Protein AF-A0A5J5CH08-F1 (afdb_monomer_lite)

pLDDT: mean 76.51, std 20.23, range [35.09, 97.31]

Structure (mmCIF, N/CA/C/O backbone):
data_AF-A0A5J5CH08-F1
#
_entry.id   AF-A0A5J5CH08-F1
#
loop_
_atom_site.group_PDB
_atom_site.id
_atom_site.type_symbol
_atom_site.label_atom_id
_atom_site.label_alt_id
_atom_site.label_comp_id
_atom_site.label_asym_id
_atom_site.label_entity_id
_atom_site.label_seq_id
_atom_site.pdbx_PDB_ins_code
_atom_site.Cartn_x
_atom_site.Cartn_y
_atom_site.Cartn_z
_atom_site.occupancy
_atom_site.B_iso_or_equiv
_atom_site.auth_seq_id
_atom_site.auth_comp_id
_atom_site.auth_asym_id
_atom_site.auth_atom_id
_atom_site.pdbx_PDB_model_num
ATOM 1 N N . MET A 1 1 ? -65.052 -44.533 41.148 1.00 41.84 1 MET A N 1
ATOM 2 C CA . MET A 1 1 ? -63.705 -44.111 41.586 1.00 41.84 1 MET A CA 1
ATOM 3 C C . MET A 1 1 ? -63.798 -42.652 41.984 1.00 41.84 1 MET A C 1
ATOM 5 O O . MET A 1 1 ? -64.508 -41.906 41.325 1.00 41.84 1 MET A O 1
ATOM 9 N N . SER A 1 2 ? -63.200 -42.320 43.120 1.00 35.09 2 SER A N 1
ATOM 10 C CA . SER A 1 2 ? -63.472 -41.139 43.939 1.00 35.09 2 SER A CA 1
ATOM 11 C C . SER A 1 2 ? -62.372 -40.075 43.814 1.00 35.09 2 SER A C 1
ATOM 13 O O . SER A 1 2 ? -61.253 -40.421 43.450 1.00 35.09 2 SER A O 1
ATOM 15 N N . ILE A 1 3 ? -62.703 -38.865 44.294 1.00 42.97 3 ILE A N 1
ATOM 16 C CA . ILE A 1 3 ? -61.868 -37.719 44.744 1.00 42.97 3 ILE A CA 1
ATOM 17 C C . ILE A 1 3 ? -61.896 -36.473 43.812 1.00 42.97 3 ILE A C 1
ATOM 19 O O . ILE A 1 3 ? -61.852 -36.638 42.595 1.00 42.97 3 ILE A O 1
ATOM 23 N N . PRO A 1 4 ? -62.045 -35.244 44.380 1.00 47.09 4 PRO A N 1
ATOM 24 C CA . PRO A 1 4 ? -62.930 -34.184 43.868 1.00 47.09 4 PRO A CA 1
ATOM 25 C C . PRO A 1 4 ? -62.277 -32.772 43.772 1.00 47.09 4 PRO A C 1
ATOM 27 O O . PRO A 1 4 ? -61.061 -32.645 43.851 1.00 47.09 4 PRO A O 1
ATOM 30 N N . ASP A 1 5 ? -63.132 -31.747 43.610 1.00 42.81 5 ASP A N 1
ATOM 31 C CA . ASP A 1 5 ? -63.040 -30.313 43.982 1.00 42.81 5 ASP A CA 1
ATOM 32 C C . ASP A 1 5 ? -61.679 -29.590 44.076 1.00 42.81 5 ASP A C 1
ATOM 34 O O . ASP A 1 5 ? -60.815 -29.919 44.887 1.00 42.81 5 ASP A O 1
ATOM 38 N N . GLY A 1 6 ? -61.572 -28.452 43.372 1.00 38.25 6 GLY A N 1
ATOM 39 C CA . GLY A 1 6 ? -60.463 -27.507 43.545 1.00 38.25 6 GLY A CA 1
ATOM 40 C C . GLY A 1 6 ? -60.564 -26.206 42.742 1.00 38.25 6 GLY A C 1
ATOM 41 O O . GLY A 1 6 ? -59.975 -26.068 41.677 1.00 38.25 6 GLY A O 1
ATOM 42 N N . PHE A 1 7 ? -61.280 -25.2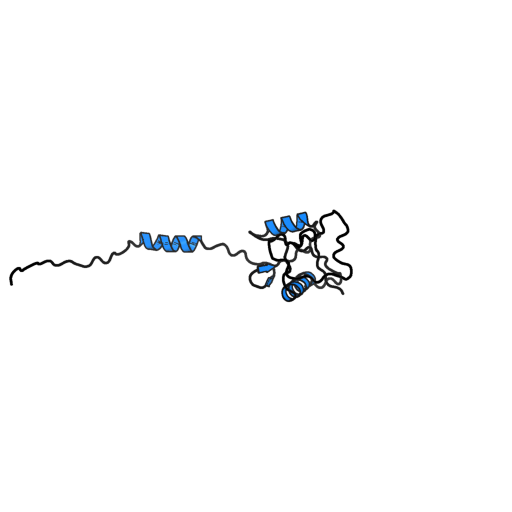28 43.298 1.00 39.97 7 PHE A N 1
ATOM 43 C CA . PHE A 1 7 ? -61.246 -23.792 42.983 1.00 39.97 7 PHE A CA 1
ATOM 44 C C . PHE A 1 7 ? -59.819 -23.198 42.880 1.00 39.97 7 PHE A C 1
ATOM 46 O O . PHE A 1 7 ? -58.989 -23.474 43.745 1.00 39.97 7 PHE A O 1
ATOM 53 N N . ARG A 1 8 ? -59.603 -22.231 41.964 1.00 39.03 8 ARG A N 1
ATOM 54 C CA . ARG A 1 8 ? -59.322 -20.797 42.270 1.00 39.03 8 ARG A CA 1
ATOM 55 C C . ARG A 1 8 ? -59.072 -19.965 40.997 1.00 39.03 8 ARG A C 1
ATOM 57 O O . ARG A 1 8 ? -58.295 -20.338 40.126 1.00 39.03 8 ARG A O 1
ATOM 64 N N . GLN A 1 9 ? -59.732 -18.806 40.931 1.00 41.50 9 GLN A N 1
ATOM 65 C CA . GLN A 1 9 ? -59.458 -17.713 39.993 1.00 41.50 9 GLN A CA 1
ATOM 66 C C . GLN A 1 9 ? -58.015 -17.211 40.152 1.00 41.50 9 GLN A C 1
ATOM 68 O O . GLN A 1 9 ? -57.516 -17.103 41.271 1.00 41.50 9 GLN A O 1
ATOM 73 N N . GLY A 1 10 ? -57.376 -16.836 39.044 1.00 37.97 10 GLY A N 1
ATOM 74 C CA . GLY A 1 10 ? -56.049 -16.230 39.051 1.00 37.97 10 GLY A CA 1
ATOM 75 C C . GLY A 1 10 ? -55.814 -15.430 37.779 1.00 37.97 10 GLY A C 1
ATOM 76 O O . GLY A 1 10 ? -55.553 -15.973 36.714 1.00 37.97 10 GLY A O 1
ATOM 77 N N . THR A 1 11 ? -55.971 -14.123 37.906 1.00 41.75 11 THR A N 1
ATOM 78 C CA . THR A 1 11 ? -55.653 -13.068 36.944 1.00 41.75 11 THR A CA 1
ATOM 79 C C . THR A 1 11 ? -54.276 -13.223 36.288 1.00 41.75 11 THR A C 1
ATOM 81 O O . THR A 1 11 ? -53.306 -13.577 36.956 1.00 41.75 11 THR A O 1
ATOM 84 N N . LYS A 1 12 ? -54.169 -12.848 35.002 1.00 48.19 12 LYS A N 1
ATOM 85 C CA . LYS A 1 12 ? -52.889 -12.535 34.340 1.00 48.19 12 LYS A CA 1
ATOM 86 C C . LYS A 1 12 ? -52.017 -11.665 35.258 1.00 48.19 12 LYS A C 1
ATOM 88 O O . LYS A 1 12 ? -52.512 -10.647 35.739 1.00 48.19 12 LYS A O 1
ATOM 93 N N . PRO A 1 13 ? -50.701 -11.893 35.294 1.00 37.44 13 PRO A N 1
ATOM 94 C CA . PRO A 1 13 ? -49.760 -10.804 35.241 1.00 37.44 13 PRO A CA 1
ATOM 95 C C . PRO A 1 13 ? -49.269 -10.740 33.800 1.00 37.44 13 PRO A C 1
ATOM 97 O O . PRO A 1 13 ? -48.442 -11.530 33.350 1.00 37.44 13 PRO A O 1
ATOM 100 N N . ILE A 1 14 ? -49.791 -9.757 33.069 1.00 39.44 14 ILE A N 1
ATOM 101 C CA . ILE A 1 14 ? -48.950 -9.070 32.098 1.00 39.44 14 ILE A CA 1
ATOM 102 C C . ILE A 1 14 ? -47.778 -8.587 32.950 1.00 39.44 14 ILE A C 1
ATOM 104 O O . ILE A 1 14 ? -47.961 -7.723 33.805 1.00 39.44 14 ILE A O 1
ATOM 108 N N . LEU A 1 15 ? -46.609 -9.212 32.807 1.00 37.47 15 LEU A N 1
ATOM 109 C CA . LEU A 1 15 ? -45.369 -8.614 33.275 1.00 37.47 15 LEU A CA 1
ATOM 110 C C . LEU A 1 15 ? -45.172 -7.386 32.395 1.00 37.47 15 LEU A C 1
ATOM 112 O O . LEU A 1 15 ? -44.526 -7.436 31.350 1.00 37.47 15 LEU A O 1
ATOM 116 N N . THR A 1 16 ? -45.818 -6.289 32.776 1.00 41.94 16 THR A N 1
ATOM 117 C CA . THR A 1 16 ? -45.511 -4.965 32.272 1.00 41.94 16 THR A CA 1
ATOM 118 C C . THR A 1 16 ? -44.113 -4.691 32.788 1.00 41.94 16 THR A C 1
ATOM 120 O O . THR A 1 16 ? -43.918 -4.245 33.918 1.00 41.94 16 THR A O 1
ATOM 123 N N . ILE A 1 17 ? -43.124 -5.076 31.984 1.00 49.78 17 ILE A N 1
ATOM 124 C CA . ILE A 1 17 ? -41.737 -4.681 32.175 1.00 49.78 17 ILE A CA 1
ATOM 125 C C . ILE A 1 17 ? -41.784 -3.160 32.361 1.00 49.78 17 ILE A C 1
ATOM 127 O O . ILE A 1 17 ? -42.317 -2.473 31.483 1.00 49.78 17 ILE A O 1
ATOM 131 N N . PRO A 1 18 ? -41.313 -2.616 33.497 1.00 45.75 18 PRO A N 1
ATOM 132 C CA . PRO A 1 18 ? -41.285 -1.176 33.689 1.00 45.75 18 PRO A CA 1
ATOM 133 C C . PRO A 1 18 ? -40.533 -0.550 32.514 1.00 45.75 18 PRO A C 1
ATOM 135 O O . PRO A 1 18 ? -39.457 -1.034 32.163 1.00 45.75 18 PRO A O 1
ATOM 138 N N . GLU A 1 19 ? -41.042 0.536 31.926 1.00 52.25 19 GLU A N 1
ATOM 139 C CA . GLU A 1 19 ? -40.386 1.223 30.794 1.00 52.25 19 GLU A CA 1
ATOM 140 C C . GLU A 1 19 ? -38.923 1.619 31.066 1.00 52.25 19 GLU A C 1
ATOM 142 O O . GLU A 1 19 ? -38.143 1.846 30.146 1.00 52.25 19 GLU A O 1
ATOM 147 N N . ARG A 1 20 ? -38.525 1.617 32.340 1.00 47.72 20 ARG A N 1
ATOM 148 C CA . ARG A 1 20 ? -37.150 1.807 32.804 1.00 47.72 20 ARG A CA 1
ATOM 149 C C . ARG A 1 20 ? -36.173 0.730 32.305 1.00 47.72 20 ARG A C 1
ATOM 151 O O . ARG A 1 20 ? -35.012 1.053 32.107 1.00 47.72 20 ARG A O 1
ATOM 158 N N . PHE A 1 21 ? -36.630 -0.502 32.056 1.00 49.28 21 PHE A N 1
ATOM 159 C CA . PHE A 1 21 ? -35.790 -1.591 31.529 1.00 49.28 21 PHE A CA 1
ATOM 160 C C . PHE A 1 21 ? -35.763 -1.659 29.990 1.00 49.28 21 PHE A C 1
ATOM 162 O O . PHE A 1 21 ? -34.769 -2.114 29.428 1.00 49.28 21 PHE A O 1
ATOM 169 N N . ARG A 1 22 ? -36.797 -1.166 29.283 1.00 52.34 22 ARG A N 1
ATOM 170 C CA . ARG A 1 22 ? -36.761 -1.028 27.805 1.00 52.34 22 ARG A CA 1
ATOM 171 C C . ARG A 1 22 ? -35.762 0.041 27.359 1.00 52.34 22 ARG A C 1
ATOM 173 O O . ARG A 1 22 ? -35.089 -0.133 26.349 1.00 52.34 22 ARG A O 1
ATOM 180 N N . GLN A 1 23 ? -35.614 1.110 28.144 1.00 50.97 23 GLN A N 1
ATOM 181 C CA . GLN A 1 23 ? -34.649 2.175 27.854 1.00 50.97 23 GLN A CA 1
ATOM 182 C C . GLN A 1 23 ? -33.187 1.720 27.950 1.00 50.97 23 GLN A C 1
ATOM 184 O O . GLN A 1 23 ? -32.310 2.363 27.377 1.00 50.97 23 GLN A O 1
ATOM 189 N N . GLU A 1 24 ? -32.892 0.637 28.669 1.00 45.75 24 GLU A N 1
ATOM 190 C CA . GLU A 1 24 ? -31.517 0.179 28.871 1.00 45.75 24 GLU A CA 1
ATOM 191 C C . GLU A 1 24 ? -31.019 -0.654 27.683 1.00 45.75 24 GLU A C 1
ATOM 193 O O . GLU A 1 24 ? -29.895 -0.458 27.225 1.00 45.75 24 GLU A O 1
ATOM 198 N N . THR A 1 25 ? -31.884 -1.476 27.082 1.00 51.12 25 THR A N 1
ATOM 199 C CA . THR A 1 25 ? -31.560 -2.217 25.851 1.00 51.12 25 THR A CA 1
ATOM 200 C C . THR A 1 25 ? -31.385 -1.276 24.654 1.00 51.12 25 THR A C 1
ATOM 202 O O . THR A 1 25 ? -30.484 -1.485 23.845 1.00 51.12 25 THR A O 1
ATOM 205 N N . GLU A 1 26 ? -32.162 -0.190 24.584 1.00 49.56 26 GLU A N 1
ATOM 206 C CA . GLU A 1 26 ? -32.014 0.851 23.552 1.00 49.56 26 GLU A CA 1
ATOM 207 C C . GLU A 1 26 ? -30.807 1.780 23.793 1.00 49.56 26 GLU A C 1
ATOM 209 O O . GLU A 1 26 ? -30.158 2.228 22.846 1.00 49.56 26 GLU A O 1
ATOM 214 N N . ARG A 1 27 ? -30.429 2.044 25.055 1.00 47.66 27 ARG A N 1
ATOM 215 C CA . ARG A 1 27 ? -29.192 2.789 25.374 1.00 47.66 27 ARG A CA 1
ATOM 216 C C . ARG A 1 27 ? -27.928 1.990 25.068 1.00 47.66 27 ARG A C 1
ATOM 218 O O . ARG A 1 27 ? -26.915 2.590 24.709 1.00 47.66 27 ARG A O 1
ATOM 225 N N . ILE A 1 28 ? -27.970 0.665 25.201 1.00 49.94 28 ILE A N 1
ATOM 226 C CA . ILE A 1 28 ? -26.833 -0.215 24.901 1.00 49.94 28 ILE A CA 1
ATOM 227 C C . ILE A 1 28 ? -26.635 -0.347 23.382 1.00 49.94 28 ILE A C 1
ATOM 229 O O . ILE A 1 28 ? -25.499 -0.250 22.916 1.00 49.94 28 ILE A O 1
ATOM 233 N N . THR A 1 29 ? -27.711 -0.447 22.589 1.00 51.25 29 THR A N 1
ATOM 234 C CA . THR A 1 29 ? -27.614 -0.422 21.114 1.00 51.25 29 THR A CA 1
ATOM 235 C C . THR A 1 29 ? -27.223 0.957 20.571 1.00 51.25 29 THR A C 1
ATOM 237 O O . THR A 1 29 ? -26.547 1.040 19.549 1.00 51.25 29 THR A O 1
ATOM 240 N N . SER A 1 30 ? -27.559 2.042 21.281 1.00 51.88 30 SER A N 1
ATOM 241 C CA . SER A 1 30 ? -27.132 3.408 20.942 1.00 51.88 30 SER A CA 1
ATOM 242 C C . SER A 1 30 ? -25.644 3.674 21.218 1.00 51.88 30 SER A C 1
ATOM 244 O O . SER A 1 30 ? -24.998 4.348 20.420 1.00 51.88 30 SER A O 1
ATOM 246 N N . ARG A 1 31 ? -25.061 3.143 22.303 1.00 54.62 31 ARG A N 1
ATOM 247 C CA . ARG A 1 31 ? -23.632 3.352 22.638 1.00 54.62 31 ARG A CA 1
ATOM 248 C C . ARG A 1 31 ? -22.666 2.480 21.834 1.00 54.62 31 ARG A C 1
ATOM 250 O O . ARG A 1 31 ? -21.492 2.819 21.738 1.00 54.62 31 ARG A O 1
ATOM 257 N N . LEU A 1 32 ? -23.167 1.407 21.223 1.00 51.84 32 LEU A N 1
ATOM 258 C CA . LEU A 1 32 ? -22.472 0.637 20.186 1.00 51.84 32 LEU A CA 1
ATOM 259 C C . LEU A 1 32 ? -22.651 1.237 18.784 1.00 51.84 32 LEU A C 1
ATOM 261 O O . LEU A 1 32 ? -22.320 0.585 17.796 1.00 51.84 32 LEU A O 1
ATOM 265 N N . GLN A 1 33 ? -23.099 2.495 18.672 1.00 55.06 33 GLN A N 1
ATOM 266 C CA . GLN A 1 33 ? -22.757 3.318 17.516 1.00 55.06 33 GLN A CA 1
ATOM 267 C C . GLN A 1 33 ? -21.241 3.532 17.527 1.00 55.06 33 GLN A C 1
ATOM 269 O O . GLN A 1 33 ? -20.731 4.583 17.910 1.00 55.06 33 GLN A O 1
ATOM 274 N N . THR A 1 34 ? -20.510 2.496 17.114 1.00 53.94 34 THR A N 1
ATOM 275 C CA . THR A 1 34 ? -19.163 2.609 16.583 1.00 53.94 34 THR A CA 1
ATOM 276 C C . THR A 1 34 ? -19.194 3.808 15.656 1.00 53.94 34 THR A C 1
ATOM 278 O O . THR A 1 34 ? -19.882 3.767 14.630 1.00 53.94 34 THR A O 1
ATOM 281 N N . LYS A 1 35 ? -18.529 4.901 16.050 1.00 55.69 35 LYS A N 1
ATOM 282 C CA . LYS A 1 35 ? -18.207 5.999 15.142 1.00 55.69 35 LYS A CA 1
ATOM 283 C C . LYS A 1 35 ? -17.702 5.332 13.869 1.00 55.69 35 LYS A C 1
ATOM 285 O O . LYS A 1 35 ? -16.627 4.739 13.888 1.00 55.69 35 LYS A O 1
ATOM 290 N N . ARG A 1 36 ? -18.505 5.343 12.802 1.00 60.44 36 ARG A N 1
ATOM 291 C CA . ARG A 1 36 ? -18.040 4.881 11.499 1.00 60.44 36 ARG A CA 1
ATOM 292 C C . ARG A 1 36 ? -16.880 5.802 11.162 1.00 60.44 36 ARG A C 1
ATOM 294 O O . ARG A 1 36 ? -17.096 7.002 11.001 1.00 60.44 36 ARG A O 1
ATOM 301 N N . VAL A 1 37 ? -15.663 5.267 11.155 1.00 70.25 37 VAL A N 1
ATOM 302 C CA . VAL A 1 37 ? -14.519 5.977 10.591 1.00 70.25 37 VAL A CA 1
ATOM 303 C C . VAL A 1 37 ? -14.902 6.216 9.135 1.00 70.25 37 VAL A C 1
ATOM 305 O O . VAL A 1 37 ? -15.113 5.267 8.383 1.00 70.25 37 VAL A O 1
ATOM 308 N N . ALA A 1 38 ? -15.155 7.473 8.779 1.00 81.19 38 ALA A N 1
ATOM 309 C CA . ALA A 1 38 ? -15.497 7.821 7.412 1.00 81.19 38 ALA A CA 1
ATOM 310 C C . ALA A 1 38 ? -14.258 7.562 6.549 1.00 81.19 38 ALA A C 1
ATOM 312 O O . ALA A 1 38 ? -13.183 8.075 6.854 1.00 81.19 38 ALA A O 1
ATOM 313 N N . CYS A 1 39 ? -14.403 6.748 5.504 1.00 88.69 39 CYS A N 1
ATOM 314 C CA . CYS A 1 39 ? -13.317 6.511 4.565 1.00 88.69 39 CYS A CA 1
ATOM 315 C C . CYS A 1 39 ? -13.065 7.790 3.764 1.00 88.69 39 CYS A C 1
ATOM 317 O O . CYS A 1 39 ? -13.954 8.244 3.044 1.00 88.69 39 CYS A O 1
ATOM 319 N N . LYS A 1 40 ? -11.880 8.388 3.918 1.00 89.06 40 LYS A N 1
ATOM 320 C CA . LYS A 1 40 ? -11.473 9.564 3.138 1.00 89.06 40 LYS A CA 1
ATOM 321 C C . LYS A 1 40 ? -11.060 9.188 1.712 1.00 89.06 40 LYS A C 1
ATOM 323 O O . LYS A 1 40 ? -11.224 9.997 0.803 1.00 89.06 40 LYS A O 1
ATOM 328 N N . GLY A 1 41 ? -10.524 7.983 1.534 1.00 89.81 41 GLY A N 1
ATOM 329 C CA . GLY A 1 41 ? -10.110 7.453 0.243 1.00 89.81 41 GLY A CA 1
ATOM 330 C C . GLY A 1 41 ? -11.188 6.612 -0.443 1.00 89.81 41 GLY A C 1
ATOM 331 O O . GLY A 1 41 ? -12.369 6.958 -0.446 1.00 89.81 41 GLY A O 1
ATOM 332 N N . GLU A 1 42 ? -10.771 5.508 -1.053 1.00 93.25 42 GLU A N 1
ATOM 333 C CA . GLU A 1 42 ? -11.626 4.626 -1.841 1.00 93.25 42 GLU A CA 1
ATOM 334 C C . GLU A 1 42 ? -11.976 3.353 -1.067 1.00 93.25 42 GLU A C 1
ATOM 336 O O . GLU A 1 42 ? -11.114 2.728 -0.450 1.00 93.25 42 GLU A O 1
ATOM 341 N N . VAL A 1 43 ? -13.251 2.955 -1.103 1.00 94.94 43 VAL A N 1
ATOM 342 C CA . VAL A 1 43 ? -13.696 1.689 -0.509 1.00 94.94 43 VAL A CA 1
ATOM 343 C C . VAL A 1 43 ? -13.624 0.590 -1.564 1.00 94.94 43 VAL A C 1
ATOM 345 O O . VAL A 1 43 ? -14.325 0.656 -2.575 1.00 94.94 43 VAL A O 1
ATOM 348 N N . ILE A 1 44 ? -12.803 -0.427 -1.308 1.00 95.06 44 ILE A N 1
ATOM 349 C CA . ILE A 1 44 ? -12.603 -1.595 -2.174 1.00 95.06 44 ILE A CA 1
ATOM 350 C C . ILE A 1 44 ? -12.821 -2.834 -1.302 1.00 95.06 44 ILE A C 1
ATOM 352 O O . ILE A 1 44 ? -12.189 -2.974 -0.258 1.00 95.06 44 ILE A O 1
ATOM 356 N N . ASP A 1 45 ? -13.780 -3.683 -1.675 1.00 92.06 45 ASP A N 1
ATOM 357 C CA . ASP A 1 45 ? -14.141 -4.920 -0.959 1.00 92.06 45 ASP A CA 1
ATOM 358 C C . ASP A 1 45 ? -14.374 -4.761 0.556 1.00 92.06 45 ASP A C 1
ATOM 360 O O . ASP A 1 45 ? -14.080 -5.638 1.362 1.00 92.06 45 ASP A O 1
ATOM 364 N N . GLY A 1 46 ? -14.942 -3.620 0.960 1.00 91.69 46 GLY A N 1
ATOM 365 C CA . GLY A 1 46 ? -15.261 -3.321 2.360 1.00 91.69 46 GLY A CA 1
ATOM 366 C C . GLY A 1 46 ? -14.103 -2.735 3.174 1.00 91.69 46 GLY A C 1
ATOM 367 O O . GLY A 1 46 ? -14.338 -2.296 4.299 1.00 91.69 46 GLY A O 1
ATOM 368 N N . ASN A 1 47 ? -12.903 -2.640 2.597 1.00 94.12 47 ASN A N 1
ATOM 369 C CA . ASN A 1 47 ? -11.748 -1.963 3.183 1.00 94.12 47 ASN A CA 1
ATOM 370 C C . ASN A 1 47 ? -11.605 -0.543 2.622 1.00 94.12 47 ASN A C 1
ATOM 372 O O . ASN A 1 47 ? -11.964 -0.272 1.477 1.00 94.12 47 ASN A O 1
ATOM 376 N N . CYS A 1 48 ? -11.086 0.374 3.438 1.00 95.25 48 CYS A N 1
ATOM 377 C CA . CYS A 1 48 ? -10.807 1.750 3.032 1.00 95.25 48 CYS A CA 1
ATOM 378 C C . CYS A 1 48 ? -9.330 1.910 2.676 1.00 95.25 48 CYS A C 1
ATOM 380 O O . CYS A 1 48 ? -8.471 1.626 3.508 1.00 95.25 48 CYS A O 1
ATOM 382 N N . TYR A 1 49 ? -9.049 2.430 1.484 1.00 95.50 49 TYR A N 1
ATOM 383 C CA . TYR A 1 49 ? -7.697 2.684 0.999 1.00 95.50 49 TYR A CA 1
ATOM 384 C C . TYR A 1 49 ? -7.499 4.174 0.752 1.00 95.50 49 TYR A C 1
ATOM 386 O O . TYR A 1 49 ? -8.264 4.795 0.018 1.00 95.50 49 TYR A O 1
ATOM 394 N N . GLU A 1 50 ? -6.459 4.750 1.346 1.00 93.81 50 GLU A N 1
ATOM 395 C CA . GLU A 1 50 ? -6.075 6.148 1.157 1.00 93.81 50 GLU A CA 1
ATOM 396 C C . GLU A 1 50 ? -4.634 6.215 0.654 1.00 93.81 50 GLU A C 1
ATOM 398 O O . GLU A 1 50 ? -3.745 5.563 1.200 1.00 93.81 50 GLU A O 1
ATOM 403 N N . PHE A 1 51 ? -4.407 7.014 -0.387 1.00 92.44 51 PHE A N 1
ATOM 404 C CA . PHE A 1 51 ? -3.069 7.307 -0.875 1.00 92.44 51 PHE A CA 1
ATOM 405 C C . PHE A 1 51 ? -2.512 8.545 -0.165 1.00 92.44 51 PHE A C 1
ATOM 407 O O . PHE A 1 51 ? -3.179 9.580 -0.087 1.00 92.44 51 PHE A O 1
ATOM 414 N N . ASN A 1 52 ? -1.282 8.439 0.339 1.00 91.81 52 ASN A N 1
ATOM 415 C CA . ASN A 1 52 ? -0.546 9.563 0.903 1.00 91.81 52 ASN A CA 1
ATOM 416 C C . ASN A 1 52 ? 0.550 10.007 -0.083 1.00 91.81 52 ASN A C 1
ATOM 418 O O . ASN A 1 52 ? 1.489 9.243 -0.298 1.00 91.81 52 ASN A O 1
ATOM 422 N N . PRO A 1 53 ? 0.481 11.233 -0.634 1.00 89.00 53 PRO A N 1
ATOM 423 C CA . PRO A 1 53 ? 1.479 11.736 -1.582 1.00 89.00 53 PRO A CA 1
ATOM 424 C C . PRO A 1 53 ? 2.801 12.173 -0.925 1.00 89.00 53 PRO A C 1
ATOM 426 O O . PRO A 1 53 ? 3.746 12.542 -1.617 1.00 89.00 53 PRO A O 1
ATOM 429 N N . THR A 1 54 ? 2.889 12.183 0.407 1.00 89.94 54 THR A N 1
ATOM 430 C CA . THR A 1 54 ? 4.098 12.601 1.130 1.00 89.94 54 THR A CA 1
ATOM 431 C C . THR A 1 54 ? 5.172 11.521 1.043 1.00 89.94 54 THR A C 1
ATOM 433 O O . THR A 1 54 ? 4.938 10.378 1.434 1.00 89.94 54 THR A O 1
ATOM 436 N N . MET A 1 55 ? 6.379 11.890 0.608 1.00 90.50 55 MET A N 1
ATOM 437 C CA . MET A 1 55 ? 7.529 10.984 0.620 1.00 90.50 55 MET A CA 1
ATOM 438 C C . MET A 1 55 ? 7.946 10.666 2.060 1.00 90.50 55 MET A C 1
ATOM 440 O O . MET A 1 55 ? 8.304 11.564 2.823 1.00 90.50 55 MET A O 1
ATOM 444 N N . LEU A 1 56 ? 7.914 9.385 2.421 1.00 93.38 56 LEU A N 1
ATOM 445 C CA . LEU A 1 56 ? 8.215 8.888 3.763 1.00 93.38 56 LEU A CA 1
ATOM 446 C C . LEU A 1 56 ? 9.120 7.660 3.688 1.00 93.38 56 LEU A C 1
ATOM 448 O O . LEU A 1 56 ? 9.152 6.952 2.679 1.00 93.38 56 LEU A O 1
ATOM 452 N N . THR A 1 57 ? 9.833 7.376 4.778 1.00 94.25 57 THR A N 1
ATOM 453 C CA . THR A 1 57 ? 10.437 6.052 4.956 1.00 94.25 57 THR A CA 1
ATOM 454 C C . THR A 1 57 ? 9.331 5.011 5.157 1.00 94.25 57 THR A C 1
ATOM 456 O O . THR A 1 57 ? 8.237 5.349 5.609 1.00 94.25 57 THR A O 1
ATOM 459 N N . PHE A 1 58 ? 9.605 3.734 4.876 1.00 93.75 58 PHE A N 1
ATOM 460 C CA . PHE A 1 58 ? 8.639 2.655 5.121 1.00 93.75 58 PHE A CA 1
ATOM 461 C C . PHE A 1 58 ? 8.106 2.664 6.567 1.00 93.75 58 PHE A C 1
ATOM 463 O O . PHE A 1 58 ? 6.907 2.521 6.797 1.00 93.75 58 PHE A O 1
ATOM 470 N N . GLN A 1 59 ? 8.993 2.872 7.548 1.00 94.81 59 GLN A N 1
ATOM 471 C CA . GLN A 1 59 ? 8.634 2.894 8.969 1.00 94.81 59 GLN A CA 1
ATOM 472 C C . GLN A 1 59 ? 7.706 4.067 9.306 1.00 94.81 59 GLN A C 1
ATOM 474 O O . GLN A 1 59 ? 6.714 3.872 10.008 1.00 94.81 59 GLN A O 1
ATOM 479 N N . ASP A 1 60 ? 7.986 5.257 8.770 1.00 97.06 60 ASP A N 1
ATOM 480 C CA . ASP A 1 60 ? 7.145 6.438 8.983 1.00 97.06 60 ASP A CA 1
ATOM 481 C C . ASP A 1 60 ? 5.794 6.305 8.271 1.00 97.06 60 ASP A C 1
ATOM 483 O O . ASP A 1 60 ? 4.763 6.665 8.838 1.00 97.06 60 ASP A O 1
ATOM 487 N N . ALA A 1 61 ? 5.771 5.737 7.060 1.00 96.75 61 ALA A N 1
ATOM 488 C CA . ALA A 1 61 ? 4.538 5.468 6.323 1.00 96.75 61 ALA A CA 1
ATOM 489 C C . ALA A 1 61 ? 3.640 4.479 7.087 1.00 96.75 61 ALA A C 1
ATOM 491 O O . ALA A 1 61 ? 2.452 4.731 7.282 1.00 96.75 61 ALA A O 1
ATOM 492 N N . GLN A 1 62 ? 4.230 3.403 7.613 1.00 96.69 62 GLN A N 1
ATOM 493 C CA . GLN A 1 62 ? 3.547 2.427 8.455 1.00 96.69 62 GLN A CA 1
ATOM 494 C C . GLN A 1 62 ? 3.000 3.040 9.751 1.00 96.69 62 GLN A C 1
ATOM 496 O O . GLN A 1 62 ? 1.867 2.754 10.153 1.00 96.69 62 GLN A O 1
ATOM 501 N N . ALA A 1 63 ? 3.794 3.876 10.423 1.00 97.12 63 ALA A N 1
ATOM 502 C CA . ALA A 1 63 ? 3.365 4.578 11.629 1.00 97.12 63 ALA A CA 1
ATOM 503 C C . ALA A 1 63 ? 2.222 5.561 11.335 1.00 97.12 63 ALA A C 1
ATOM 505 O O . ALA A 1 63 ? 1.277 5.657 12.120 1.00 97.12 63 ALA A O 1
ATOM 506 N N . LEU A 1 64 ? 2.274 6.243 10.188 1.00 96.56 64 LEU A N 1
ATOM 507 C CA . LEU A 1 64 ? 1.224 7.149 9.744 1.00 96.56 64 LEU A CA 1
ATOM 508 C C . LEU A 1 64 ? -0.085 6.400 9.489 1.00 96.56 64 LEU A C 1
ATOM 510 O O . LEU A 1 64 ? -1.108 6.817 10.025 1.00 96.56 64 LEU A O 1
ATOM 514 N N . CYS A 1 65 ? -0.067 5.280 8.757 1.00 96.00 65 CYS A N 1
ATOM 515 C CA . CYS A 1 65 ? -1.263 4.457 8.539 1.00 96.00 65 CYS A CA 1
ATOM 516 C C . CYS A 1 65 ? -1.913 4.047 9.868 1.00 96.00 65 CYS A C 1
ATOM 518 O O . CYS A 1 65 ? -3.105 4.280 10.061 1.00 96.00 65 CYS A O 1
ATOM 520 N N . ARG A 1 66 ? -1.117 3.561 10.830 1.00 96.38 66 ARG A N 1
ATOM 521 C CA . ARG A 1 66 ? -1.597 3.177 12.173 1.00 96.38 66 ARG A CA 1
ATOM 522 C C . ARG A 1 66 ? -2.217 4.326 12.961 1.00 96.38 66 ARG A C 1
ATOM 524 O O . ARG A 1 66 ? -3.074 4.095 13.811 1.00 96.38 66 ARG A O 1
ATOM 531 N N . ALA A 1 67 ? -1.791 5.560 12.701 1.00 95.62 67 ALA A N 1
ATOM 532 C CA . ALA A 1 67 ? -2.342 6.746 13.345 1.00 95.62 67 ALA A CA 1
ATOM 533 C C . ALA A 1 67 ? -3.677 7.212 12.729 1.00 95.62 67 ALA A C 1
ATOM 535 O O . ALA A 1 67 ? -4.412 7.947 13.389 1.00 95.62 67 ALA A O 1
ATOM 536 N N . LEU A 1 68 ? -4.009 6.800 11.496 1.00 91.88 68 LEU A N 1
ATOM 537 C CA . LEU A 1 68 ? -5.230 7.234 10.803 1.00 91.88 68 LEU A CA 1
ATOM 538 C C . LEU A 1 68 ? -6.495 6.573 11.360 1.00 91.88 68 LEU A C 1
ATOM 540 O O . LEU A 1 68 ? -7.524 7.236 11.507 1.00 91.88 68 LEU A O 1
ATOM 544 N N . ALA A 1 69 ? -6.442 5.274 11.657 1.00 90.00 69 ALA A N 1
ATOM 545 C CA . ALA A 1 69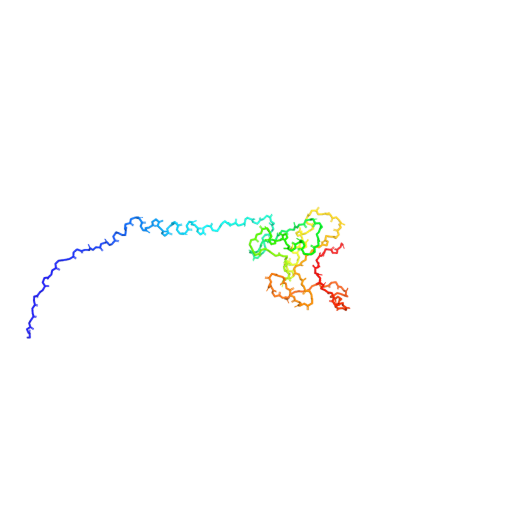 ? -7.592 4.530 12.157 1.00 90.00 69 ALA A CA 1
ATOM 546 C C . ALA A 1 69 ? -7.177 3.252 12.906 1.00 90.00 69 ALA A C 1
ATOM 548 O O . ALA A 1 69 ? -6.094 2.716 12.671 1.00 90.00 69 ALA 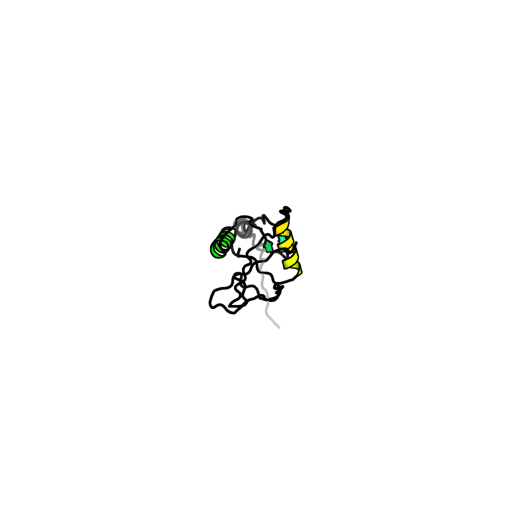A O 1
ATOM 549 N N . PRO A 1 70 ? -8.052 2.709 13.774 1.00 90.06 70 PRO A N 1
ATOM 550 C CA . PRO A 1 70 ? -7.856 1.372 14.322 1.00 90.06 70 PRO A CA 1
ATOM 551 C C . PRO A 1 70 ? -7.719 0.344 13.194 1.00 90.06 70 PRO A C 1
ATOM 553 O O . PRO A 1 70 ? -8.536 0.336 12.274 1.00 90.06 70 PRO A O 1
ATOM 556 N N . ASN A 1 71 ? -6.720 -0.535 13.298 1.00 90.00 71 ASN A N 1
ATOM 557 C CA . ASN A 1 71 ? -6.404 -1.582 12.316 1.00 90.00 71 ASN A CA 1
ATOM 558 C C . ASN A 1 71 ? -5.988 -1.066 10.925 1.00 90.00 71 ASN A C 1
ATOM 560 O O . ASN A 1 71 ? -5.977 -1.844 9.975 1.00 90.00 71 ASN A O 1
ATOM 564 N N . ALA A 1 72 ? -5.662 0.222 10.785 1.00 94.94 72 ALA A N 1
ATOM 565 C CA . ALA A 1 72 ? -5.063 0.726 9.558 1.00 94.94 72 ALA A CA 1
ATOM 566 C C . ALA A 1 72 ? -3.564 0.406 9.529 1.00 94.94 72 ALA A C 1
ATOM 568 O O . ALA A 1 72 ? -2.822 0.677 10.471 1.00 94.94 72 ALA A O 1
ATOM 569 N N . GLU A 1 73 ? -3.122 -0.160 8.417 1.00 97.31 73 GLU A N 1
ATOM 570 C CA . GLU A 1 73 ? -1.753 -0.602 8.165 1.00 97.31 73 GLU A CA 1
ATOM 571 C C . GLU A 1 73 ? -1.376 -0.209 6.723 1.00 97.31 73 GLU A C 1
ATOM 573 O O . GLU A 1 73 ? -2.244 0.217 5.952 1.00 97.31 73 GLU A O 1
ATOM 578 N N . LEU A 1 74 ? -0.100 -0.323 6.338 1.00 97.31 74 LEU A N 1
ATOM 579 C CA . LEU A 1 74 ? 0.246 -0.246 4.915 1.00 97.31 74 LEU A CA 1
ATOM 580 C C . LEU A 1 74 ? -0.483 -1.354 4.143 1.00 97.31 74 LEU A C 1
ATOM 582 O O . LEU A 1 74 ? -0.582 -2.488 4.611 1.00 97.31 74 LEU A O 1
ATOM 586 N N . ALA A 1 75 ? -0.982 -1.016 2.954 1.00 97.25 75 ALA A N 1
ATOM 587 C CA . ALA A 1 75 ? -1.875 -1.887 2.201 1.00 97.25 75 ALA A CA 1
ATOM 588 C C . ALA A 1 75 ? -1.203 -3.205 1.789 1.00 97.25 75 ALA A C 1
ATOM 590 O O . ALA A 1 75 ? -0.084 -3.211 1.266 1.00 97.25 75 ALA A O 1
ATOM 591 N N . SER A 1 76 ? -1.925 -4.308 1.970 1.00 96.56 76 SER A N 1
ATOM 592 C CA . SER A 1 76 ? -1.645 -5.578 1.309 1.00 96.56 76 SER A CA 1
ATOM 593 C C . SER A 1 76 ? -2.255 -5.615 -0.090 1.00 96.56 76 SER A C 1
ATOM 595 O O . SER A 1 76 ? -3.259 -4.956 -0.374 1.00 96.56 76 SER A O 1
ATOM 597 N N . VAL A 1 77 ? -1.646 -6.402 -0.977 1.00 96.19 77 VAL A N 1
ATOM 598 C CA . VAL A 1 77 ? -2.164 -6.646 -2.327 1.00 96.19 77 VAL A CA 1
ATOM 599 C C . VAL A 1 77 ? -2.341 -8.144 -2.517 1.00 96.19 77 VAL A C 1
ATOM 601 O O . VAL A 1 77 ? -1.376 -8.883 -2.686 1.00 96.19 77 VAL A O 1
ATOM 604 N N . THR A 1 78 ? -3.590 -8.599 -2.469 1.00 95.31 78 THR A N 1
ATOM 605 C CA . THR A 1 78 ? -3.943 -10.029 -2.467 1.00 95.31 78 THR A CA 1
ATOM 606 C C . THR A 1 78 ? -4.580 -10.500 -3.775 1.00 95.31 78 THR A C 1
ATOM 608 O O . THR A 1 78 ? -4.722 -11.706 -3.990 1.00 95.31 78 THR A O 1
ATOM 611 N N . THR A 1 79 ? -4.927 -9.574 -4.678 1.00 96.12 79 THR A N 1
ATOM 612 C CA . THR A 1 79 ? -5.531 -9.853 -5.990 1.00 96.12 79 THR A CA 1
ATOM 613 C C . THR A 1 79 ? -5.066 -8.848 -7.050 1.00 96.12 79 THR A C 1
ATOM 615 O O . THR A 1 79 ? -4.676 -7.721 -6.733 1.00 96.12 79 THR A O 1
ATOM 618 N N . GLY A 1 80 ? -5.152 -9.234 -8.328 1.00 95.38 80 GLY A N 1
ATOM 619 C CA . GLY A 1 80 ? -4.838 -8.342 -9.453 1.00 95.38 80 GLY A CA 1
ATOM 620 C C . GLY A 1 80 ? -5.826 -7.180 -9.622 1.00 95.38 80 GLY A C 1
ATOM 621 O O . GLY A 1 80 ? -5.429 -6.084 -10.022 1.00 95.38 80 GLY A O 1
ATOM 622 N N . ASP A 1 81 ? -7.097 -7.385 -9.261 1.00 95.50 81 ASP A N 1
ATOM 623 C CA . ASP A 1 81 ? -8.117 -6.329 -9.283 1.00 95.50 81 ASP A CA 1
ATOM 624 C C . ASP A 1 81 ? -7.815 -5.251 -8.237 1.00 95.50 81 ASP A C 1
ATOM 626 O O . ASP A 1 81 ? -7.845 -4.056 -8.546 1.00 95.50 81 ASP A O 1
ATOM 630 N N . LEU A 1 82 ? -7.448 -5.668 -7.017 1.00 96.62 82 LEU A N 1
ATOM 631 C CA . LEU A 1 82 ? -7.016 -4.751 -5.967 1.00 96.62 82 LEU A CA 1
ATOM 632 C C . LEU A 1 82 ? -5.757 -3.996 -6.399 1.00 96.62 82 LEU A C 1
ATOM 634 O O . LEU A 1 82 ? -5.737 -2.770 -6.313 1.00 96.62 82 LEU A O 1
ATOM 638 N N . HIS A 1 83 ? -4.749 -4.696 -6.934 1.00 95.44 83 HIS A N 1
ATOM 639 C CA . HIS A 1 83 ? -3.530 -4.065 -7.446 1.00 95.44 83 HIS A CA 1
ATOM 640 C C . HIS A 1 83 ? -3.853 -2.943 -8.446 1.00 95.44 83 HIS A C 1
ATOM 642 O O . HIS A 1 83 ? -3.417 -1.804 -8.273 1.00 95.44 83 HIS A O 1
ATOM 648 N N . SER A 1 84 ? -4.698 -3.232 -9.438 1.00 92.88 84 SER A N 1
ATOM 649 C CA . SER A 1 84 ? -5.088 -2.271 -10.476 1.00 92.88 84 SER A CA 1
ATOM 650 C C . SER A 1 84 ? -5.797 -1.041 -9.900 1.00 92.88 84 SER A C 1
ATOM 652 O O . SER A 1 84 ? -5.544 0.091 -10.324 1.00 92.88 84 SER A O 1
ATOM 654 N N . ARG A 1 85 ? -6.671 -1.238 -8.905 1.00 94.00 85 ARG A N 1
ATOM 655 C CA . ARG A 1 85 ? -7.393 -0.144 -8.240 1.00 94.00 85 ARG A CA 1
ATOM 656 C C . ARG A 1 85 ? -6.472 0.721 -7.387 1.00 94.00 85 ARG A C 1
ATOM 658 O O . ARG A 1 85 ? -6.588 1.942 -7.444 1.00 94.00 85 ARG A O 1
ATOM 665 N N . LEU A 1 86 ? -5.525 0.123 -6.666 1.00 94.00 86 LEU A N 1
ATOM 666 C CA . LEU A 1 86 ? -4.547 0.867 -5.870 1.00 94.00 86 LEU A CA 1
ATOM 667 C C . LEU A 1 86 ? -3.583 1.675 -6.746 1.00 94.00 86 LEU A C 1
ATOM 669 O O . LEU A 1 86 ? -3.320 2.839 -6.446 1.00 94.00 86 LEU A O 1
ATOM 673 N N . VAL A 1 87 ? -3.135 1.118 -7.875 1.00 91.31 87 VAL A N 1
ATOM 674 C CA . VAL A 1 87 ? -2.350 1.864 -8.872 1.00 91.31 87 VAL A CA 1
ATOM 675 C C . VAL A 1 87 ? -3.152 3.046 -9.424 1.00 91.31 87 VAL A C 1
ATOM 677 O O . VAL A 1 87 ? -2.624 4.153 -9.547 1.00 91.31 87 VAL A O 1
ATOM 680 N N . SER A 1 88 ? -4.440 2.850 -9.725 1.00 89.50 88 SER A N 1
ATOM 681 C CA . SER A 1 88 ? -5.317 3.945 -10.157 1.00 89.50 88 SER A CA 1
ATOM 682 C C . SER A 1 88 ? -5.498 5.011 -9.073 1.00 89.50 88 SER A C 1
ATOM 684 O O . SER A 1 88 ? -5.546 6.194 -9.404 1.00 89.50 88 SER A O 1
ATOM 686 N N . LEU A 1 89 ? -5.599 4.620 -7.799 1.00 90.50 89 LEU A N 1
ATOM 687 C CA . LEU A 1 89 ? -5.724 5.547 -6.674 1.00 90.50 89 LEU A CA 1
ATOM 688 C C . LEU A 1 89 ? -4.459 6.402 -6.511 1.00 90.50 89 LEU A C 1
ATOM 690 O O . LEU A 1 89 ? -4.568 7.614 -6.349 1.00 90.50 89 LEU A O 1
ATOM 694 N N . ALA A 1 90 ? -3.276 5.791 -6.618 1.0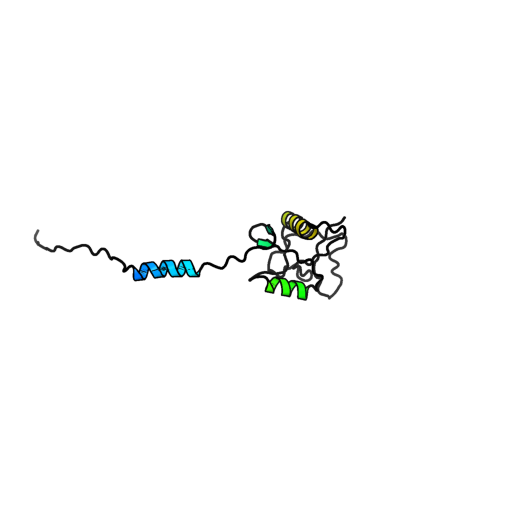0 89.75 90 ALA A N 1
ATOM 695 C CA . ALA A 1 90 ? -1.987 6.476 -6.496 1.00 89.75 90 ALA A CA 1
ATOM 696 C C . ALA A 1 90 ? -1.665 7.409 -7.680 1.00 89.75 90 ALA A C 1
ATOM 698 O O . ALA A 1 90 ? -0.852 8.318 -7.546 1.00 89.75 90 ALA A O 1
ATOM 699 N N . THR A 1 91 ? -2.301 7.208 -8.840 1.00 86.50 91 THR A N 1
ATOM 700 C CA . THR A 1 91 ? -2.022 7.965 -10.079 1.00 86.50 91 THR A CA 1
ATOM 701 C C . THR A 1 91 ? -3.161 8.891 -10.516 1.00 86.50 91 THR A C 1
ATOM 703 O O . THR A 1 91 ? -3.084 9.506 -11.581 1.00 86.50 91 THR A O 1
ATOM 706 N N . LYS A 1 92 ? -4.221 9.011 -9.707 1.00 80.06 92 LYS A N 1
ATOM 707 C CA . LYS A 1 92 ? -5.472 9.702 -10.058 1.00 80.06 92 LYS A CA 1
ATOM 708 C C . LYS A 1 92 ? -5.286 11.167 -10.467 1.00 80.06 92 LYS A C 1
ATOM 710 O O . LYS A 1 92 ? -5.994 11.630 -11.357 1.00 80.06 92 LYS A O 1
ATOM 715 N N . ASP A 1 93 ? -4.320 11.860 -9.868 1.00 71.19 93 ASP A N 1
ATOM 716 C CA . ASP A 1 93 ? -4.057 13.283 -10.125 1.00 71.19 93 ASP A CA 1
ATOM 717 C C . ASP A 1 93 ? -3.054 13.531 -11.266 1.00 71.19 93 ASP A C 1
ATOM 719 O O . ASP A 1 93 ? -2.676 14.670 -11.534 1.00 71.19 93 ASP A O 1
ATOM 723 N N . GLY A 1 94 ? -2.671 12.482 -12.003 1.00 57.00 94 GLY A N 1
ATOM 724 C CA . GLY A 1 94 ? -2.066 12.629 -13.326 1.00 57.00 94 GLY A CA 1
ATOM 725 C C . GLY A 1 94 ? -0.663 13.229 -13.353 1.00 57.00 94 GLY A C 1
ATOM 726 O O . GLY A 1 94 ? -0.235 13.672 -14.421 1.00 57.00 94 GLY A O 1
ATOM 727 N N . GLU A 1 95 ? 0.079 13.232 -12.241 1.00 57.53 95 GLU A N 1
ATOM 728 C CA . GLU A 1 95 ? 1.511 13.508 -12.324 1.00 57.53 95 GLU A CA 1
ATOM 729 C C . GLU A 1 95 ? 2.151 12.441 -13.215 1.00 57.53 95 GLU A C 1
ATOM 731 O O . GLU A 1 95 ? 2.106 11.243 -12.945 1.00 57.53 95 GLU A O 1
ATOM 736 N N . SER A 1 96 ? 2.710 12.895 -14.333 1.00 54.12 96 SER A N 1
ATOM 737 C CA . SER A 1 96 ? 3.334 12.116 -15.404 1.00 54.12 96 SER A CA 1
ATOM 738 C C . SER A 1 96 ? 4.646 11.433 -14.988 1.00 54.12 96 SER A C 1
ATOM 740 O O . SER A 1 96 ? 5.515 11.189 -15.820 1.00 54.12 96 SER A O 1
ATOM 742 N N . ASN A 1 97 ? 4.791 11.127 -13.701 1.00 56.66 97 ASN A N 1
ATOM 743 C CA . ASN A 1 97 ? 5.946 10.500 -13.087 1.00 56.66 97 ASN A CA 1
ATOM 744 C C . ASN A 1 97 ? 5.485 9.268 -12.298 1.00 56.66 97 ASN A C 1
ATOM 746 O O . ASN A 1 97 ? 4.418 9.298 -11.684 1.00 56.66 97 ASN A O 1
ATOM 750 N N . PRO A 1 98 ? 6.263 8.173 -12.297 1.00 59.66 98 PRO A N 1
ATOM 751 C CA . PRO A 1 98 ? 5.913 6.994 -11.524 1.00 59.66 98 PRO A CA 1
ATOM 752 C C . PRO A 1 98 ? 5.835 7.360 -10.040 1.00 59.66 98 PRO A C 1
ATOM 754 O O . PRO A 1 98 ? 6.815 7.795 -9.436 1.00 59.66 98 PRO A O 1
ATOM 757 N N . VAL A 1 99 ? 4.658 7.168 -9.454 1.00 75.25 99 VAL A N 1
ATOM 758 C CA . VAL A 1 99 ? 4.451 7.309 -8.015 1.00 75.25 99 VAL A CA 1
ATOM 759 C C . VAL A 1 99 ? 4.883 5.999 -7.363 1.00 75.25 99 VAL A C 1
ATOM 761 O O . VAL A 1 99 ? 4.107 5.044 -7.296 1.00 75.25 99 VAL A O 1
ATOM 764 N N . LEU A 1 100 ? 6.146 5.938 -6.931 1.00 85.88 100 LEU A N 1
ATOM 765 C CA . LEU A 1 100 ? 6.624 4.856 -6.069 1.00 85.88 100 LEU A CA 1
ATOM 766 C C . LEU A 1 100 ? 5.830 4.908 -4.764 1.00 85.88 100 LEU A C 1
ATOM 768 O O . LEU A 1 100 ? 5.868 5.904 -4.042 1.00 85.88 100 LEU A O 1
ATOM 772 N N . THR A 1 101 ? 5.066 3.853 -4.502 1.00 92.75 101 THR A N 1
ATOM 773 C CA . THR A 1 101 ? 4.143 3.797 -3.369 1.00 92.75 101 THR A CA 1
ATOM 774 C C . THR A 1 101 ? 4.472 2.595 -2.505 1.00 92.75 101 THR A C 1
ATOM 776 O O . THR A 1 101 ? 4.392 1.462 -2.979 1.00 92.75 101 THR A O 1
ATOM 779 N N . TRP A 1 102 ? 4.798 2.834 -1.233 1.00 95.31 102 TRP A N 1
ATOM 780 C CA . TRP A 1 102 ? 5.007 1.764 -0.259 1.00 95.31 102 TRP A CA 1
ATOM 781 C C . TRP A 1 102 ? 3.758 0.890 -0.110 1.00 95.31 102 TRP A C 1
ATOM 783 O O . TRP A 1 102 ? 2.644 1.388 0.059 1.00 95.31 102 TRP A O 1
ATOM 793 N N . LEU A 1 103 ? 3.973 -0.421 -0.108 1.00 95.62 103 LEU A N 1
ATOM 794 C CA . LEU A 1 103 ? 3.007 -1.443 0.277 1.00 95.62 103 LEU A CA 1
ATOM 795 C C . LEU A 1 103 ? 3.462 -2.114 1.569 1.00 95.62 103 LEU A C 1
ATOM 797 O O . LEU A 1 103 ? 4.640 -2.082 1.907 1.00 95.62 103 LEU A O 1
ATOM 801 N N . GLY A 1 104 ? 2.556 -2.789 2.268 1.00 95.38 104 GLY A N 1
ATOM 802 C CA . GLY A 1 104 ? 2.829 -3.434 3.554 1.00 95.38 104 GLY A CA 1
ATOM 803 C C . GLY A 1 104 ? 3.655 -4.720 3.472 1.00 95.38 104 GLY A C 1
ATOM 804 O O . GLY A 1 104 ? 3.594 -5.539 4.384 1.00 95.38 104 GLY A O 1
ATOM 805 N N . GLY A 1 105 ? 4.346 -4.962 2.359 1.00 91.50 105 GLY A N 1
ATOM 806 C CA . GLY A 1 105 ? 5.015 -6.227 2.090 1.00 91.50 105 GLY A CA 1
ATOM 807 C C . GLY A 1 105 ? 6.389 -6.296 2.743 1.00 91.50 105 GLY A C 1
ATOM 808 O O . GLY A 1 105 ? 7.200 -5.379 2.598 1.00 91.50 105 GLY A O 1
ATOM 809 N N . ILE A 1 106 ? 6.669 -7.412 3.417 1.00 82.56 106 ILE A N 1
ATOM 810 C CA . ILE A 1 106 ? 7.985 -7.747 3.964 1.00 82.56 106 ILE A CA 1
ATOM 811 C C . ILE A 1 106 ? 8.468 -9.017 3.269 1.00 82.56 106 ILE A C 1
ATOM 813 O O . ILE A 1 106 ? 8.091 -10.142 3.602 1.00 82.56 106 ILE A O 1
ATOM 817 N N . ASN A 1 107 ? 9.333 -8.840 2.274 1.00 68.56 107 ASN A N 1
ATOM 818 C CA . ASN A 1 107 ? 9.661 -9.916 1.343 1.00 68.56 107 ASN A CA 1
ATOM 819 C C . ASN A 1 107 ? 10.546 -11.024 1.956 1.00 68.56 107 ASN A C 1
ATOM 821 O O . ASN A 1 107 ? 10.481 -12.162 1.509 1.00 68.56 107 ASN A O 1
ATOM 825 N N . GLN A 1 108 ? 11.300 -10.761 3.033 1.00 66.69 108 GLN A N 1
ATOM 826 C CA . GLN A 1 108 ? 12.038 -11.829 3.739 1.00 66.69 108 GLN A CA 1
ATOM 827 C C . GLN A 1 108 ? 11.115 -12.906 4.340 1.00 66.69 108 GLN A C 1
ATOM 829 O O . GLN A 1 108 ? 11.569 -14.014 4.614 1.00 66.69 108 GLN A O 1
ATOM 834 N N . GLN A 1 109 ? 9.836 -12.589 4.552 1.00 63.78 109 GLN A N 1
ATOM 835 C CA . GLN A 1 109 ? 8.851 -13.487 5.155 1.00 63.78 109 GLN A CA 1
ATOM 836 C C . GLN A 1 109 ? 7.680 -13.803 4.222 1.00 63.78 109 GLN A C 1
ATOM 838 O O . 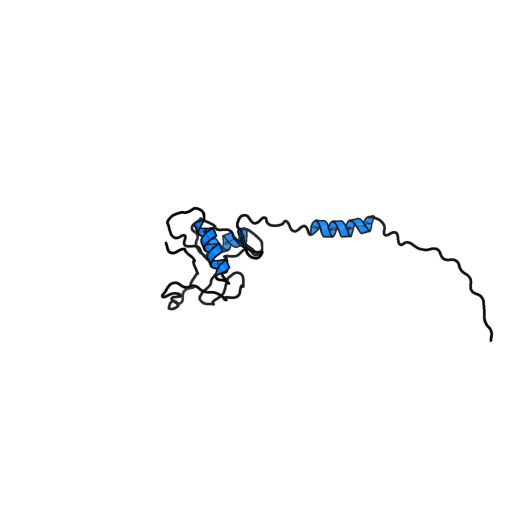GLN A 1 109 ? 6.800 -14.555 4.630 1.00 63.78 109 GLN A O 1
ATOM 843 N N . ALA A 1 110 ? 7.669 -13.242 3.000 1.00 78.44 110 ALA A N 1
ATOM 844 C CA . ALA A 1 110 ? 6.511 -13.251 2.104 1.00 78.44 110 ALA A CA 1
ATOM 845 C C . ALA A 1 110 ? 5.217 -12.974 2.889 1.00 78.44 110 ALA A C 1
ATOM 847 O O . ALA A 1 110 ? 4.272 -13.759 2.868 1.00 78.44 110 ALA A O 1
ATOM 848 N N . SER A 1 111 ? 5.231 -11.896 3.674 1.00 87.81 111 SER A N 1
ATOM 849 C CA . SER A 1 111 ? 4.153 -11.555 4.596 1.00 87.81 111 SER A CA 1
ATOM 850 C C . SER A 1 111 ? 3.738 -10.101 4.435 1.00 87.81 111 SER A C 1
ATOM 852 O O . SER A 1 111 ? 4.539 -9.235 4.065 1.00 87.81 111 SER A O 1
ATOM 854 N N . TRP A 1 112 ? 2.465 -9.843 4.718 1.00 94.00 112 TRP A N 1
ATOM 855 C CA . TRP A 1 112 ? 1.924 -8.500 4.831 1.00 94.00 112 TRP A CA 1
ATOM 856 C C . TRP A 1 112 ? 1.883 -8.074 6.301 1.00 94.00 112 TRP A C 1
ATOM 858 O O . TRP A 1 112 ? 1.543 -8.864 7.183 1.00 94.00 112 TRP A O 1
ATOM 868 N N . VAL A 1 113 ? 2.221 -6.815 6.576 1.00 94.44 113 VAL A N 1
ATOM 869 C CA . VAL A 1 113 ? 2.183 -6.213 7.926 1.00 94.44 113 VAL A CA 1
ATOM 870 C C . VAL A 1 113 ? 0.790 -6.184 8.555 1.00 94.44 113 VAL A C 1
ATOM 872 O O . VAL A 1 113 ? 0.684 -6.151 9.779 1.00 94.44 113 VAL A O 1
ATOM 875 N N . ASP A 1 114 ? -0.262 -6.232 7.738 1.00 94.06 114 ASP A N 1
ATOM 876 C CA . ASP A 1 114 ? -1.659 -6.319 8.173 1.00 94.06 114 ASP A CA 1
ATOM 877 C C . ASP A 1 114 ? -2.107 -7.760 8.501 1.00 94.06 114 ASP A C 1
ATOM 879 O O . ASP A 1 114 ? -3.231 -7.971 8.956 1.00 94.06 114 ASP A O 1
ATOM 883 N N . GLY A 1 115 ? -1.231 -8.752 8.297 1.00 92.94 115 GLY A N 1
ATOM 884 C CA . GLY A 1 115 ? -1.508 -10.170 8.525 1.00 92.94 115 GLY A CA 1
ATOM 885 C C . GLY A 1 115 ? -2.252 -10.873 7.387 1.00 92.94 115 GLY A C 1
ATOM 886 O O . GLY A 1 115 ? -2.598 -12.045 7.538 1.00 92.94 115 GLY A O 1
ATOM 887 N N . SER A 1 116 ? -2.493 -10.197 6.261 1.00 93.44 116 SER A N 1
ATOM 888 C CA . SER A 1 116 ? -3.106 -10.804 5.078 1.00 93.44 116 SER A CA 1
ATOM 889 C C . SER A 1 116 ? -2.227 -11.909 4.481 1.00 93.44 116 SER A C 1
ATOM 891 O O . SER A 1 116 ? -1.001 -11.912 4.619 1.00 93.44 116 SER A O 1
ATOM 893 N N . GLU A 1 117 ? -2.852 -12.852 3.775 1.00 91.88 117 GLU A N 1
ATOM 894 C CA . GLU A 1 117 ? -2.136 -13.907 3.056 1.00 91.88 117 GLU A CA 1
ATOM 895 C C . GLU A 1 117 ? -1.384 -13.336 1.843 1.00 91.88 117 GLU A C 1
ATOM 897 O O . GLU A 1 117 ? -1.891 -12.486 1.107 1.00 91.88 117 GLU A O 1
ATOM 902 N N . TRP A 1 118 ? -0.170 -13.827 1.596 1.00 91.06 118 TRP A N 1
ATOM 903 C CA . TRP A 1 118 ? 0.583 -13.513 0.385 1.00 91.06 118 TRP A CA 1
ATOM 904 C C . TRP A 1 118 ? 0.100 -14.371 -0.796 1.00 91.06 118 TRP A C 1
ATOM 906 O O . TRP A 1 118 ? 0.723 -15.364 -1.165 1.00 91.06 118 TRP A O 1
ATOM 916 N N . SER A 1 119 ? -1.041 -14.000 -1.383 1.00 91.94 119 SER A N 1
ATOM 917 C CA . SER A 1 119 ? -1.695 -14.750 -2.472 1.00 91.94 119 SER A CA 1
ATOM 918 C C . SER A 1 119 ? -1.455 -14.183 -3.876 1.00 91.94 119 SER A C 1
ATOM 920 O O . SER A 1 119 ? -1.845 -14.804 -4.866 1.00 91.94 119 SER A O 1
ATOM 922 N N . TYR A 1 120 ? -0.836 -13.007 -3.987 1.00 92.56 120 TYR A N 1
ATOM 923 C CA . TYR A 1 120 ? -0.625 -12.315 -5.257 1.00 92.56 120 TYR A CA 1
ATOM 924 C C . TYR A 1 120 ? 0.759 -11.672 -5.326 1.00 92.56 120 TYR A C 1
ATOM 926 O O . TYR A 1 120 ? 1.314 -11.206 -4.331 1.00 92.56 120 TYR A O 1
ATOM 934 N N . SER A 1 121 ? 1.337 -11.659 -6.523 1.00 90.00 121 SER A N 1
ATOM 935 C CA . SER A 1 121 ? 2.594 -10.983 -6.823 1.00 90.00 121 SER A CA 1
ATOM 936 C C . SER A 1 121 ? 2.661 -10.665 -8.308 1.00 90.00 121 SER A C 1
ATOM 938 O O . SER A 1 121 ? 2.363 -11.525 -9.133 1.00 90.00 121 SER A O 1
ATOM 940 N N . ASP A 1 122 ? 3.102 -9.456 -8.633 1.00 90.44 122 ASP A N 1
ATOM 941 C CA . ASP A 1 122 ? 3.344 -9.002 -10.003 1.00 90.44 122 ASP A CA 1
ATOM 942 C C . ASP A 1 122 ? 4.675 -8.251 -10.039 1.00 90.44 122 ASP A C 1
ATOM 944 O O . ASP A 1 122 ? 4.756 -7.026 -10.121 1.00 90.44 122 ASP A O 1
ATOM 948 N N . TRP A 1 123 ? 5.742 -9.011 -9.799 1.00 89.31 123 TRP A N 1
ATOM 949 C CA . TRP A 1 123 ? 7.080 -8.461 -9.678 1.00 89.31 123 TRP A CA 1
ATOM 950 C C . TRP A 1 123 ? 7.613 -8.003 -11.029 1.00 89.31 123 TRP A C 1
ATOM 952 O O . TRP A 1 123 ? 7.493 -8.695 -12.041 1.00 89.31 123 TRP A O 1
ATOM 962 N N . MET A 1 124 ? 8.327 -6.880 -11.013 1.00 86.62 124 MET A N 1
ATOM 963 C CA . MET A 1 124 ? 9.160 -6.484 -12.139 1.00 86.62 124 MET A CA 1
ATOM 964 C C . MET A 1 124 ? 10.161 -7.587 -12.500 1.00 86.62 124 MET A C 1
ATOM 966 O O . MET A 1 124 ? 10.695 -8.245 -11.602 1.00 86.62 124 MET A O 1
ATOM 970 N N . PRO A 1 125 ? 10.512 -7.745 -13.788 1.00 86.75 125 PRO A N 1
ATOM 971 C CA . PRO A 1 125 ? 11.576 -8.652 -14.193 1.00 86.75 125 PRO A CA 1
ATOM 972 C C . PRO A 1 125 ? 12.843 -8.466 -13.341 1.00 86.75 125 PRO A C 1
ATOM 974 O O . PRO A 1 125 ? 13.323 -7.349 -13.144 1.00 86.75 125 PRO A O 1
ATOM 977 N N . GLY A 1 126 ? 13.365 -9.570 -12.799 1.00 81.00 126 GLY A N 1
ATOM 978 C CA . GLY A 1 126 ? 14.533 -9.566 -11.909 1.00 81.00 126 GLY A CA 1
ATOM 979 C C . GLY A 1 126 ? 14.243 -9.257 -10.433 1.00 81.00 126 GLY A C 1
ATOM 980 O O . GLY A 1 126 ? 15.187 -9.190 -9.649 1.00 81.00 126 GLY A O 1
ATOM 981 N N . HIS A 1 127 ? 12.975 -9.092 -10.044 1.00 82.31 127 HIS A N 1
ATOM 982 C CA . HIS A 1 127 ? 12.545 -8.917 -8.657 1.00 82.31 127 HIS A CA 1
ATOM 983 C C . HIS A 1 127 ? 11.682 -10.104 -8.187 1.00 82.31 127 HIS A C 1
ATOM 985 O O . HIS A 1 127 ? 11.041 -10.760 -9.009 1.00 82.31 127 HIS A O 1
ATOM 991 N N . PRO A 1 128 ? 11.655 -10.392 -6.874 1.00 76.06 128 PRO A N 1
ATOM 992 C CA . PRO A 1 128 ? 12.471 -9.770 -5.835 1.00 76.06 128 PRO A CA 1
ATOM 993 C C . PRO A 1 128 ? 13.941 -10.214 -5.917 1.00 76.06 128 PRO A C 1
ATOM 995 O O . PRO A 1 128 ? 14.240 -11.380 -6.164 1.00 76.06 128 PRO A O 1
ATOM 998 N N . ASN A 1 129 ? 14.875 -9.295 -5.664 1.00 69.75 129 ASN A N 1
ATOM 999 C CA . ASN A 1 129 ? 16.293 -9.636 -5.558 1.00 69.75 129 ASN A CA 1
ATOM 1000 C C . ASN A 1 129 ? 16.624 -10.010 -4.103 1.00 69.75 129 ASN A C 1
ATOM 1002 O O . ASN A 1 129 ? 16.850 -9.143 -3.262 1.00 69.75 129 ASN A O 1
ATOM 1006 N N . ILE A 1 130 ? 16.604 -11.308 -3.798 1.00 66.12 130 ILE A N 1
ATOM 1007 C CA . ILE A 1 130 ? 16.701 -11.838 -2.424 1.00 66.12 130 ILE A CA 1
ATOM 1008 C C . ILE A 1 130 ? 18.169 -11.964 -1.949 1.00 66.12 130 ILE A C 1
ATOM 1010 O O . ILE A 1 130 ? 18.436 -12.404 -0.837 1.00 66.12 130 ILE A O 1
ATOM 1014 N N . HIS A 1 131 ? 19.164 -11.535 -2.734 1.00 65.75 131 HIS A N 1
ATOM 1015 C CA . HIS A 1 131 ? 20.591 -11.709 -2.408 1.00 65.75 131 HIS A CA 1
ATOM 1016 C C . HIS A 1 131 ? 21.141 -10.765 -1.320 1.00 65.75 131 HIS A C 1
ATOM 1018 O O . HIS A 1 131 ? 22.344 -10.507 -1.278 1.00 65.75 131 HIS A O 1
ATOM 1024 N N . THR A 1 132 ? 20.293 -10.228 -0.439 1.00 60.56 132 THR A N 1
ATOM 1025 C CA . THR A 1 132 ? 20.723 -9.317 0.628 1.00 60.56 132 THR A CA 1
ATOM 1026 C C . THR A 1 132 ? 20.150 -9.737 1.974 1.00 60.56 132 THR A C 1
ATOM 1028 O O . THR A 1 132 ? 18.949 -9.970 2.086 1.00 60.56 132 THR A O 1
ATOM 1031 N N . ASP A 1 133 ? 20.976 -9.713 3.021 1.00 63.53 133 ASP A N 1
ATOM 1032 C CA . ASP A 1 133 ? 20.554 -9.970 4.409 1.00 63.53 133 ASP A CA 1
ATOM 1033 C C . ASP A 1 133 ? 19.655 -8.855 4.991 1.00 63.53 133 ASP A C 1
ATOM 1035 O O . ASP A 1 133 ? 19.255 -8.897 6.155 1.00 63.53 133 ASP A O 1
ATOM 1039 N N . LYS A 1 134 ? 19.335 -7.824 4.199 1.00 63.72 134 LYS A N 1
ATOM 1040 C CA . LYS A 1 134 ? 18.533 -6.672 4.617 1.00 63.72 134 LYS A CA 1
ATOM 1041 C C . LYS A 1 134 ? 17.048 -6.912 4.373 1.00 63.72 134 LYS A C 1
ATOM 1043 O O . LYS A 1 134 ? 16.661 -7.538 3.389 1.00 63.72 134 LYS A O 1
ATOM 1048 N N . ALA A 1 135 ? 16.220 -6.351 5.254 1.00 65.81 135 ALA A N 1
ATOM 1049 C CA . ALA A 1 135 ? 14.777 -6.316 5.066 1.00 65.81 135 ALA A CA 1
ATOM 1050 C C . ALA A 1 135 ? 14.437 -5.631 3.732 1.00 65.81 135 ALA A C 1
ATOM 1052 O O . ALA A 1 135 ? 14.845 -4.494 3.486 1.00 65.81 135 ALA A O 1
ATOM 1053 N N . VAL A 1 136 ? 13.698 -6.339 2.879 1.00 80.38 136 VAL A N 1
ATOM 1054 C CA . VAL A 1 136 ? 13.236 -5.845 1.579 1.00 80.38 136 VAL A CA 1
ATOM 1055 C C . VAL A 1 136 ? 11.790 -5.381 1.744 1.00 80.38 136 VAL A C 1
ATOM 1057 O O . VAL A 1 136 ? 10.898 -6.202 1.973 1.00 80.38 136 VAL A O 1
ATOM 1060 N N . CYS A 1 137 ? 11.596 -4.064 1.676 1.00 88.12 137 CYS A N 1
ATOM 1061 C CA . CYS A 1 137 ? 10.285 -3.413 1.658 1.00 88.12 137 CYS A CA 1
ATOM 1062 C C . CYS A 1 137 ? 9.732 -3.410 0.227 1.00 88.12 137 CYS A C 1
ATOM 1064 O O . CYS A 1 137 ? 10.507 -3.436 -0.731 1.00 88.12 137 CYS A O 1
ATOM 1066 N N . VAL A 1 138 ? 8.409 -3.393 0.086 1.00 91.25 138 VAL A N 1
ATOM 1067 C CA . VAL A 1 138 ? 7.732 -3.556 -1.208 1.00 91.25 138 VAL A CA 1
ATOM 1068 C C . VAL A 1 138 ? 7.099 -2.247 -1.653 1.00 91.25 138 VAL A C 1
ATOM 1070 O O . VAL A 1 138 ? 6.465 -1.559 -0.857 1.00 91.25 138 VAL A O 1
ATOM 1073 N N . GLU A 1 139 ? 7.247 -1.928 -2.934 1.00 91.62 139 GLU A N 1
ATOM 1074 C CA . GLU A 1 139 ? 6.637 -0.765 -3.574 1.00 91.62 139 GLU A CA 1
ATOM 1075 C C . GLU A 1 139 ? 5.836 -1.205 -4.800 1.00 91.62 139 GLU A C 1
ATOM 1077 O O . GLU A 1 139 ? 6.209 -2.159 -5.484 1.00 91.62 139 GLU A O 1
ATOM 1082 N N . MET A 1 140 ? 4.761 -0.478 -5.097 1.00 91.31 140 MET A N 1
ATOM 1083 C CA . MET A 1 140 ? 4.077 -0.523 -6.390 1.00 91.31 140 MET A CA 1
ATOM 1084 C C . MET A 1 140 ? 4.283 0.788 -7.143 1.00 91.31 140 MET A C 1
ATOM 1086 O O . MET A 1 140 ? 4.518 1.839 -6.543 1.00 91.31 140 MET A O 1
ATOM 1090 N N . PHE A 1 141 ? 4.156 0.727 -8.463 1.00 84.69 141 PHE A N 1
ATOM 1091 C CA . PHE A 1 141 ? 4.189 1.889 -9.338 1.00 84.69 14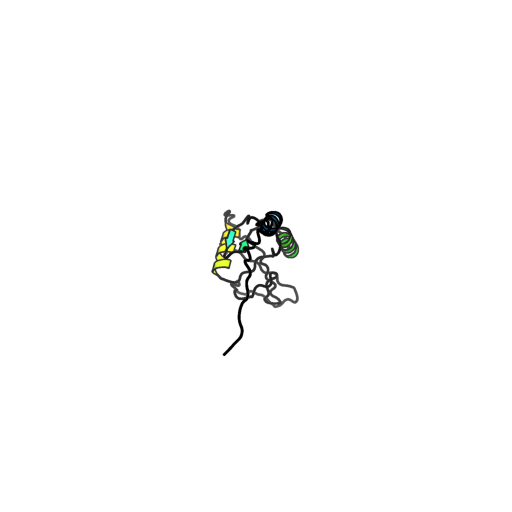1 PHE A CA 1
ATOM 1092 C C . PHE A 1 141 ? 3.537 1.551 -10.677 1.00 84.69 141 PHE A C 1
ATOM 1094 O O . PHE A 1 141 ? 3.349 0.386 -11.027 1.00 84.69 141 PHE A O 1
ATOM 1101 N N . LYS A 1 142 ? 3.214 2.585 -11.451 1.00 80.62 142 LYS A N 1
ATOM 1102 C CA . LYS A 1 142 ? 2.760 2.439 -12.832 1.00 80.62 142 LYS A CA 1
ATOM 1103 C C . LYS A 1 142 ? 3.944 2.616 -13.779 1.00 80.62 142 LYS A C 1
ATOM 1105 O O . LYS A 1 142 ? 4.617 3.644 -13.726 1.00 80.62 142 LYS A O 1
ATOM 1110 N N . LEU A 1 143 ? 4.181 1.635 -14.649 1.00 68.31 143 LEU A N 1
ATOM 1111 C CA . LEU A 1 143 ? 5.036 1.820 -15.822 1.00 68.31 143 LEU A CA 1
ATOM 1112 C C . LEU A 1 143 ? 4.306 2.742 -16.812 1.00 68.31 143 LEU A C 1
ATOM 1114 O O . LEU A 1 143 ? 3.125 2.522 -17.091 1.00 68.31 143 LEU A O 1
ATOM 1118 N N . GLY A 1 144 ? 4.990 3.802 -17.248 1.00 60.47 144 GLY A N 1
ATOM 1119 C CA . GLY A 1 144 ? 4.470 4.792 -18.200 1.00 60.47 144 GLY A CA 1
ATOM 1120 C C . GLY A 1 144 ? 4.180 4.224 -19.582 1.00 60.47 144 GLY A C 1
ATOM 1121 O O . GLY A 1 144 ? 4.805 3.203 -19.948 1.00 60.47 144 GLY A O 1
#

Secondary structure (DSSP, 8-state):
------------------HHHHHHHHHHHHHT-------SSEEETTEEE----S---HHHHHHHHHHHSTT--SPP--SHHHHHHHHHHHTTT--SS---EEEEEETTTTEETT--------PPTT-S---SSS--EEEE----

Foldseek 3Di:
DDDDDDDDDDDDPPPPPPVVVVVVVVVVVVVPPPPPLDQPADQDPNDHDADDQDDDDQVVVQVVQVVSDPLGGFADDQDPVSLVVVQCRQCVVPPVDKRWGWGQAFPVVCAGPSGDHNNDDDDDPPPPPPPDPDTDTDTDIDDD

Radius of gyration: 28.62 Å; chains: 1; bounding box: 84×58×63 Å

Organism: NCBI:txid54343

InterPro domains:
  IPR001304 C-type lectin-like [PF00059] (56-140)
  IPR001304 C-type lectin-like [PS50041] (44-144)
  IPR001304 C-type lectin-like [SM00034] (39-138)
  IPR016186 C-type lectin-like/link domain superfamily [G3DSA:3.10.100.10] (16-144)
  IPR016187 C-type lectin fold [SSF56436] (43-142)
  IPR050111 C-type lectin and snaclec domain-containing protein [PTHR22803] (45-140)

Sequence (144 aa):
MSIPDGFRQGTKPILTIPERFRQETERITSRLQTKRVACKGEVIDGNCYEFNPTMLTFQDAQALCRALAPNAELASVTTGDLHSRLVSLATKDGESNPVLTWLGGINQQASWVDGSEWSYSDWMPGHPNIHTDKAVCVEMFKLG